Protein AF-A0A450X3N6-F1 (afdb_monomer)

Mean predicted aligned error: 8.9 Å

Sequence (87 aa):
MNPKKITNVKGMLCRDIDGRAFFRVYEPDGSFRDYRIAHFDLEIEVTDDDAYAYCKDGEWFIDYGPATLGVSEKDADAKPKQKTDKD

Secondary structure (DSSP, 8-state):
-------S---EEEE-TT--EEEEEE-TTS-EEEEE---SS-------TTEEEEEETTEEEEEE-TTTTT--HHHHT----------

Foldseek 3Di:
DDDDDDDPFDFDFDADPVRATWTWGADPVRDIDIGRDPDPDDDDDDPDPQWDWDADPNDIDTDGHCVVVVHDPVRVPPDPPPPPPDD

Solvent-accessible surface area (backbone atoms only — not comparable to full-atom values): 6136 Å² total; per-residue (Å²): 134,85,91,73,89,86,74,95,79,74,65,44,84,43,66,50,97,87,66,50,64,31,40,37,34,71,46,98,87,73,49,71,48,79,41,78,71,85,65,95,80,73,90,81,84,88,79,61,91,54,63,34,80,46,78,55,100,89,44,80,44,80,44,67,31,50,72,81,70,71,46,52,84,81,61,78,73,60,68,80,78,75,79,76,83,75,132

Structure (mmCIF, N/CA/C/O backbone):
data_AF-A0A450X3N6-F1
#
_entry.id   AF-A0A450X3N6-F1
#
loop_
_atom_site.group_PDB
_atom_site.id
_atom_site.type_symbol
_atom_site.label_atom_id
_atom_site.label_alt_id
_atom_site.label_comp_id
_atom_site.label_asym_id
_atom_site.label_entity_id
_atom_site.label_seq_id
_atom_site.pdbx_PDB_ins_code
_atom_site.Cartn_x
_atom_site.Cartn_y
_atom_site.Cartn_z
_atom_site.occupancy
_atom_site.B_iso_or_equiv
_atom_site.auth_seq_id
_atom_site.auth_comp_id
_atom_site.auth_asym_id
_atom_site.auth_atom_id
_atom_site.pdbx_PDB_model_num
ATOM 1 N N . MET A 1 1 ? 20.401 -13.432 10.444 1.00 72.12 1 MET A N 1
ATOM 2 C CA . MET A 1 1 ? 20.081 -11.994 10.293 1.00 72.12 1 MET A CA 1
ATOM 3 C C . MET A 1 1 ? 19.323 -11.571 11.539 1.00 72.12 1 MET A C 1
ATOM 5 O O . MET A 1 1 ? 18.421 -12.302 11.927 1.00 72.12 1 MET A O 1
ATOM 9 N N . ASN A 1 2 ? 19.700 -10.466 12.187 1.00 88.25 2 ASN A N 1
ATOM 10 C CA . ASN A 1 2 ? 18.994 -10.003 13.386 1.00 88.25 2 ASN A CA 1
ATOM 11 C C . ASN A 1 2 ? 17.730 -9.234 12.971 1.00 88.25 2 ASN A C 1
ATOM 13 O O . ASN A 1 2 ? 17.852 -8.315 12.154 1.00 88.25 2 ASN A O 1
ATOM 17 N N . PRO A 1 3 ? 16.541 -9.588 13.490 1.00 90.12 3 PRO A N 1
ATOM 18 C CA . PRO A 1 3 ? 15.316 -8.868 13.172 1.00 90.12 3 PRO A CA 1
ATOM 19 C C . PRO A 1 3 ? 15.405 -7.426 13.683 1.00 90.12 3 PRO A C 1
ATOM 21 O O . PRO A 1 3 ? 15.948 -7.165 14.757 1.00 90.12 3 PRO A O 1
ATOM 24 N N . LYS A 1 4 ? 14.864 -6.485 12.908 1.00 90.75 4 LYS A N 1
ATOM 25 C CA . LYS A 1 4 ? 14.744 -5.074 13.291 1.00 90.75 4 LYS A CA 1
ATOM 26 C C . LYS A 1 4 ? 13.270 -4.700 13.322 1.00 90.75 4 LYS A C 1
ATOM 28 O O . LYS A 1 4 ? 12.554 -4.977 12.363 1.00 90.75 4 LYS A O 1
ATOM 33 N N . LYS A 1 5 ? 12.831 -4.068 14.413 1.00 91.50 5 LYS A N 1
ATOM 34 C CA . LYS A 1 5 ? 11.490 -3.483 14.487 1.00 91.50 5 LYS A CA 1
ATOM 35 C C . LYS A 1 5 ? 11.395 -2.348 13.466 1.00 91.50 5 LYS A C 1
ATOM 37 O O . LYS A 1 5 ? 12.300 -1.520 13.389 1.00 91.50 5 LYS A O 1
ATOM 42 N N . ILE A 1 6 ? 10.309 -2.326 12.705 1.00 89.62 6 ILE A N 1
ATOM 43 C CA . ILE A 1 6 ? 9.970 -1.231 11.796 1.00 89.62 6 ILE A CA 1
ATOM 44 C C . ILE A 1 6 ? 9.008 -0.299 12.541 1.00 89.62 6 ILE A C 1
ATOM 46 O O . ILE A 1 6 ? 8.064 -0.765 13.176 1.00 89.62 6 ILE A O 1
ATOM 50 N N . THR A 1 7 ? 9.269 1.007 12.509 1.00 91.56 7 THR A N 1
ATOM 51 C CA . THR A 1 7 ? 8.446 2.040 13.159 1.00 91.56 7 THR A CA 1
ATOM 52 C C . THR A 1 7 ? 8.338 3.248 12.241 1.00 91.56 7 THR A C 1
ATOM 54 O O . THR A 1 7 ? 9.358 3.663 11.695 1.00 91.56 7 THR A O 1
ATOM 57 N N . ASN A 1 8 ? 7.141 3.830 12.119 1.00 89.31 8 ASN A N 1
ATOM 58 C CA . ASN A 1 8 ? 6.878 5.059 11.356 1.00 89.31 8 ASN A CA 1
ATOM 59 C C . ASN A 1 8 ? 7.327 5.000 9.885 1.00 89.31 8 ASN A C 1
ATOM 61 O O . ASN A 1 8 ? 7.833 5.980 9.344 1.00 89.31 8 ASN A O 1
ATOM 65 N N . VAL A 1 9 ? 7.166 3.845 9.238 1.00 92.69 9 VAL A N 1
ATOM 66 C CA . VAL A 1 9 ? 7.469 3.693 7.812 1.00 92.69 9 VAL A CA 1
ATOM 67 C C . VAL A 1 9 ? 6.177 3.824 7.016 1.00 92.69 9 VAL A C 1
ATOM 69 O O . VAL A 1 9 ? 5.270 3.014 7.184 1.00 92.69 9 VAL A O 1
ATOM 72 N N . LYS A 1 10 ? 6.109 4.840 6.148 1.00 93.75 10 LYS A N 1
ATOM 73 C CA . LYS A 1 10 ? 5.015 5.048 5.191 1.00 93.75 10 LYS A CA 1
ATOM 74 C C . LYS A 1 10 ? 5.404 4.472 3.830 1.00 93.75 10 LYS A C 1
ATOM 76 O O . LYS A 1 10 ? 6.555 4.577 3.412 1.00 93.75 10 LYS A O 1
ATOM 81 N N . GLY A 1 11 ? 4.443 3.868 3.147 1.00 94.88 11 GLY A N 1
ATOM 82 C CA . GLY A 1 11 ? 4.626 3.246 1.843 1.00 94.88 11 GLY A CA 1
ATOM 83 C C . GLY A 1 11 ? 3.280 2.877 1.236 1.00 94.88 11 GLY A C 1
ATOM 84 O O . GLY A 1 11 ? 2.242 3.294 1.745 1.00 94.88 11 GLY A O 1
ATOM 85 N N . MET A 1 12 ? 3.313 2.084 0.174 1.00 95.38 12 MET A N 1
ATOM 86 C CA . MET A 1 12 ? 2.128 1.657 -0.565 1.00 95.38 12 MET A CA 1
ATOM 87 C C . MET A 1 12 ? 1.909 0.161 -0.388 1.00 95.38 12 MET A C 1
ATOM 89 O O . MET A 1 12 ? 2.855 -0.621 -0.506 1.00 95.38 12 MET A O 1
ATOM 93 N N . LEU A 1 13 ? 0.665 -0.245 -0.138 1.00 95.00 13 LEU A N 1
ATOM 94 C CA . LEU A 1 13 ? 0.263 -1.640 -0.272 1.00 95.00 13 LEU A CA 1
ATOM 95 C C . LEU A 1 13 ? -0.084 -1.893 -1.742 1.00 95.00 13 LEU A C 1
ATOM 97 O O . LEU A 1 13 ? -1.040 -1.337 -2.269 1.00 95.00 13 LEU A O 1
ATOM 101 N N . CYS A 1 14 ? 0.718 -2.708 -2.413 1.00 94.81 14 CYS A N 1
ATOM 102 C CA . CYS A 1 14 ? 0.596 -2.999 -3.836 1.00 94.81 14 CYS A CA 1
ATOM 103 C C . CYS A 1 14 ? 0.229 -4.470 -4.056 1.00 94.81 14 CYS A C 1
ATOM 105 O O . CYS A 1 14 ? 0.421 -5.303 -3.169 1.00 94.81 14 CYS A O 1
ATOM 107 N N . ARG A 1 15 ? -0.255 -4.801 -5.259 1.00 94.88 15 ARG A N 1
ATOM 108 C CA . ARG A 1 15 ? -0.460 -6.185 -5.714 1.00 94.88 15 ARG A CA 1
ATOM 109 C C . ARG A 1 15 ? 0.434 -6.471 -6.913 1.00 94.88 15 ARG A C 1
ATOM 111 O O . ARG A 1 15 ? 0.614 -5.600 -7.763 1.00 94.88 15 ARG A O 1
ATOM 118 N N . ASP A 1 16 ? 1.027 -7.659 -6.959 1.00 93.38 16 ASP A N 1
ATOM 119 C CA . ASP A 1 16 ? 1.786 -8.114 -8.125 1.00 93.38 16 ASP A CA 1
ATOM 120 C C . ASP A 1 16 ? 0.867 -8.705 -9.210 1.00 93.38 16 ASP A C 1
ATOM 122 O O . ASP A 1 16 ? -0.355 -8.757 -9.058 1.00 93.38 16 ASP A O 1
ATOM 126 N N . ILE A 1 17 ? 1.464 -9.147 -10.322 1.00 94.38 17 ILE A N 1
ATOM 127 C CA . ILE A 1 17 ? 0.742 -9.749 -11.454 1.00 94.38 17 ILE A CA 1
ATOM 128 C C . ILE A 1 17 ? 0.010 -11.051 -11.085 1.00 94.38 17 ILE A C 1
ATOM 130 O O . ILE A 1 17 ? -0.972 -11.400 -11.735 1.00 94.38 17 ILE A O 1
ATOM 134 N N . ASP A 1 18 ? 0.442 -11.728 -10.019 1.00 94.19 18 ASP A N 1
ATOM 135 C CA . ASP A 1 18 ? -0.192 -12.935 -9.483 1.00 94.19 18 ASP A CA 1
ATOM 136 C C . ASP A 1 18 ? -1.231 -12.601 -8.388 1.00 94.19 18 ASP A C 1
ATOM 138 O O . ASP A 1 18 ? -1.797 -13.496 -7.757 1.00 94.19 18 ASP A O 1
ATOM 142 N N . GLY A 1 19 ? -1.478 -11.312 -8.125 1.00 90.31 19 GLY A N 1
ATOM 143 C CA . GLY A 1 19 ? -2.438 -10.815 -7.142 1.00 90.31 19 GLY A CA 1
ATOM 144 C C . GLY A 1 19 ? -1.943 -10.813 -5.691 1.00 90.31 19 GLY A C 1
ATOM 145 O O . GLY 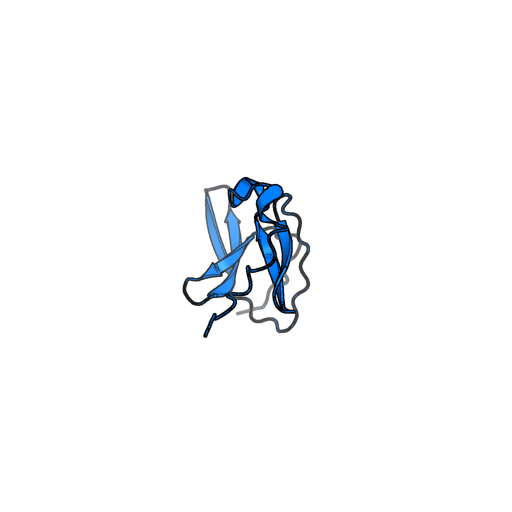A 1 19 ? -2.741 -10.527 -4.786 1.00 90.31 19 GLY A O 1
ATOM 146 N N . ARG A 1 20 ? -0.659 -11.106 -5.440 1.00 93.25 20 ARG A N 1
ATOM 147 C CA . ARG A 1 20 ? -0.072 -11.143 -4.091 1.00 93.25 20 ARG A CA 1
ATOM 148 C C . ARG A 1 20 ? 0.223 -9.738 -3.593 1.00 93.25 20 ARG A C 1
ATOM 150 O O . ARG A 1 20 ? 0.775 -8.916 -4.320 1.00 93.25 20 ARG A O 1
ATOM 157 N N . ALA A 1 21 ? -0.098 -9.485 -2.328 1.00 93.75 21 ALA A N 1
ATOM 158 C CA . ALA A 1 21 ? 0.167 -8.201 -1.697 1.00 93.75 21 ALA A CA 1
ATOM 159 C C . ALA A 1 21 ? 1.643 -8.051 -1.282 1.00 93.75 21 ALA A C 1
ATOM 161 O O . ALA A 1 21 ? 2.251 -8.976 -0.731 1.00 93.75 21 ALA A O 1
ATOM 162 N N . PHE A 1 22 ? 2.201 -6.861 -1.487 1.00 96.19 22 PHE A N 1
ATOM 163 C CA . PHE A 1 22 ? 3.514 -6.457 -0.986 1.00 96.19 22 PHE A CA 1
ATOM 164 C C . PHE A 1 22 ? 3.501 -4.984 -0.573 1.00 96.19 22 PHE A C 1
ATOM 166 O O . PHE A 1 22 ? 2.684 -4.203 -1.052 1.00 96.19 22 PHE A O 1
ATOM 173 N N . PHE A 1 23 ? 4.399 -4.599 0.330 1.00 96.62 23 PHE A N 1
ATOM 174 C CA . PHE A 1 23 ? 4.511 -3.223 0.810 1.00 96.62 23 PHE A CA 1
ATOM 175 C C . PHE A 1 23 ? 5.742 -2.550 0.201 1.00 96.62 23 PHE A C 1
ATOM 177 O O . PHE A 1 23 ? 6.860 -3.015 0.424 1.00 96.62 23 PHE A O 1
ATOM 184 N N . ARG A 1 24 ? 5.553 -1.474 -0.566 1.00 97.38 24 ARG A N 1
ATOM 185 C CA . ARG A 1 24 ? 6.630 -0.715 -1.214 1.00 97.38 24 ARG A CA 1
ATOM 186 C C . ARG A 1 24 ? 6.917 0.576 -0.465 1.00 97.38 24 ARG A C 1
ATOM 188 O O . ARG A 1 24 ? 6.021 1.390 -0.263 1.00 97.38 24 ARG A O 1
ATOM 195 N N . VAL A 1 25 ? 8.181 0.801 -0.127 1.00 96.94 25 VAL A N 1
ATOM 196 C CA . VAL A 1 25 ? 8.665 2.067 0.441 1.00 96.94 25 VAL A CA 1
ATOM 197 C C . VAL A 1 25 ? 9.539 2.753 -0.592 1.00 96.94 25 VAL A C 1
ATOM 199 O O . VAL A 1 25 ? 10.492 2.144 -1.076 1.00 96.94 25 VAL A O 1
ATOM 202 N N . TYR A 1 26 ? 9.203 3.996 -0.926 1.00 96.00 26 TYR A N 1
ATOM 203 C CA . TYR A 1 26 ? 10.009 4.842 -1.799 1.00 96.00 26 TYR A CA 1
ATOM 204 C C . TYR A 1 26 ? 10.998 5.653 -0.965 1.00 96.00 26 TYR A C 1
ATOM 206 O O . TYR A 1 26 ? 10.631 6.234 0.056 1.00 96.00 26 TYR A O 1
ATOM 214 N N . GLU A 1 27 ? 12.241 5.691 -1.419 1.00 94.88 27 GLU A N 1
ATOM 215 C CA . GLU A 1 27 ? 13.299 6.520 -0.860 1.00 94.88 27 GLU A CA 1
ATOM 216 C C . GLU A 1 27 ? 13.304 7.900 -1.551 1.00 94.88 27 GLU A C 1
ATOM 218 O O . GLU A 1 27 ? 12.794 8.040 -2.669 1.00 94.88 27 GLU A O 1
ATOM 223 N N . PRO A 1 28 ? 13.896 8.942 -0.936 1.00 95.00 28 PRO A N 1
ATOM 224 C CA . PRO A 1 28 ? 13.924 10.289 -1.515 1.00 95.00 28 PRO A CA 1
ATOM 225 C C . PRO A 1 28 ? 14.610 10.393 -2.885 1.00 95.00 28 PRO A C 1
ATOM 227 O O . PRO A 1 28 ? 14.340 11.328 -3.634 1.00 95.00 28 PRO A O 1
ATOM 230 N N . ASP A 1 29 ? 15.498 9.455 -3.217 1.00 96.69 29 ASP A N 1
ATOM 231 C CA . ASP A 1 29 ? 16.195 9.391 -4.507 1.00 96.69 29 ASP A CA 1
ATOM 232 C C . ASP A 1 29 ? 15.372 8.699 -5.612 1.00 96.69 29 ASP A C 1
ATOM 234 O O . ASP A 1 29 ? 15.857 8.518 -6.729 1.00 96.69 29 ASP A O 1
ATOM 238 N N . GLY A 1 30 ? 14.126 8.315 -5.312 1.00 94.69 30 GLY A N 1
ATOM 239 C CA . GLY A 1 30 ? 13.231 7.611 -6.227 1.00 94.69 30 GLY A CA 1
ATOM 240 C C . GLY A 1 30 ? 13.482 6.105 -6.304 1.00 94.69 30 GLY A C 1
ATOM 241 O O . GLY A 1 30 ? 12.723 5.400 -6.974 1.00 94.69 30 GLY A O 1
ATOM 242 N N . SER A 1 31 ? 14.502 5.584 -5.615 1.00 97.81 31 SER A N 1
ATOM 243 C CA . SER A 1 31 ? 14.635 4.143 -5.421 1.00 97.81 31 SER A CA 1
ATOM 244 C C . SER A 1 31 ? 13.528 3.624 -4.501 1.00 97.81 31 SER A C 1
ATOM 246 O O . SER A 1 31 ? 12.830 4.385 -3.829 1.00 97.81 31 SER A O 1
ATOM 248 N N . PHE A 1 32 ? 13.315 2.312 -4.496 1.00 97.81 32 PHE A N 1
ATOM 249 C CA . PHE A 1 32 ? 12.298 1.705 -3.649 1.00 97.81 32 PHE A CA 1
ATOM 250 C C . PHE A 1 32 ? 12.732 0.348 -3.114 1.00 97.81 32 PHE A C 1
ATOM 252 O O . PHE A 1 32 ? 13.596 -0.333 -3.675 1.00 97.81 32 PHE A O 1
ATOM 259 N N . ARG A 1 33 ? 12.084 -0.061 -2.024 1.00 96.56 33 ARG A N 1
ATOM 260 C CA . ARG A 1 33 ? 12.207 -1.395 -1.445 1.00 96.56 33 ARG A CA 1
ATOM 261 C C . ARG A 1 33 ? 10.840 -2.039 -1.293 1.00 96.56 33 ARG A C 1
ATOM 263 O O . ARG A 1 33 ? 9.955 -1.468 -0.658 1.00 96.56 33 ARG A O 1
ATOM 270 N N . ASP A 1 34 ? 10.736 -3.266 -1.790 1.00 97.25 34 ASP A N 1
ATOM 271 C CA . ASP A 1 34 ? 9.551 -4.102 -1.638 1.00 97.25 34 ASP A CA 1
ATOM 272 C C . ASP A 1 34 ? 9.719 -5.074 -0.474 1.00 97.25 34 ASP A C 1
ATOM 274 O O . ASP A 1 34 ? 10.697 -5.821 -0.380 1.00 97.25 34 ASP A O 1
ATOM 278 N N . TYR A 1 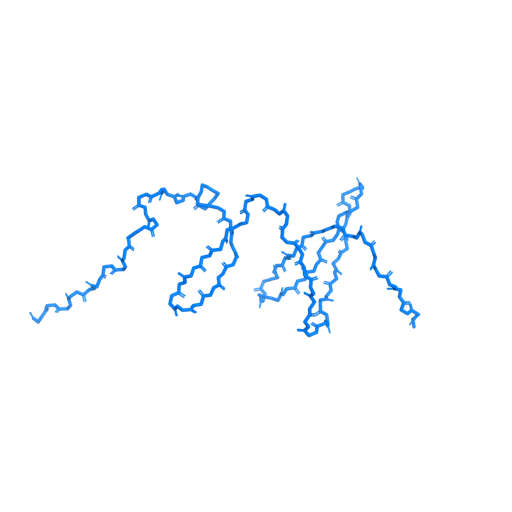35 ? 8.731 -5.079 0.411 1.00 95.00 35 TYR A N 1
ATOM 279 C CA . TYR A 1 35 ? 8.610 -6.018 1.508 1.00 95.00 35 TYR A CA 1
ATOM 280 C C . TYR A 1 35 ? 7.512 -7.025 1.184 1.00 95.00 35 TYR A C 1
ATOM 282 O O . TYR A 1 35 ? 6.342 -6.672 1.026 1.00 95.00 35 TYR A O 1
ATOM 290 N N . ARG A 1 36 ? 7.876 -8.308 1.157 1.00 94.88 36 ARG A N 1
ATOM 291 C CA . ARG A 1 36 ? 6.882 -9.380 1.206 1.00 94.88 36 ARG A CA 1
ATOM 292 C C . ARG A 1 36 ? 6.226 -9.379 2.583 1.00 94.88 36 ARG A C 1
ATOM 294 O O . ARG A 1 36 ? 6.921 -9.414 3.599 1.00 94.88 36 ARG A O 1
ATOM 301 N N . ILE A 1 37 ? 4.900 -9.409 2.613 1.00 93.50 37 ILE A N 1
ATOM 302 C CA . ILE A 1 37 ? 4.145 -9.503 3.861 1.0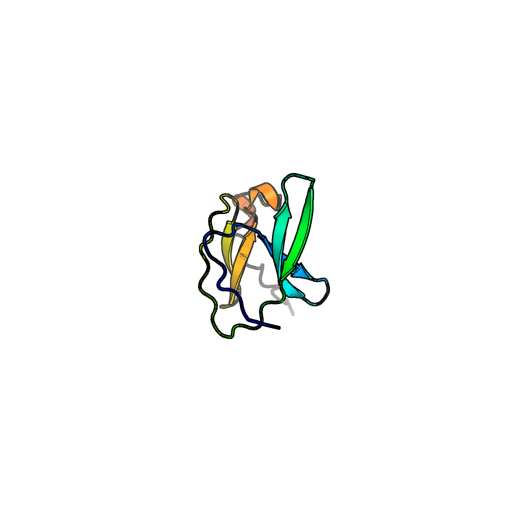0 93.50 37 ILE A CA 1
ATOM 303 C C . I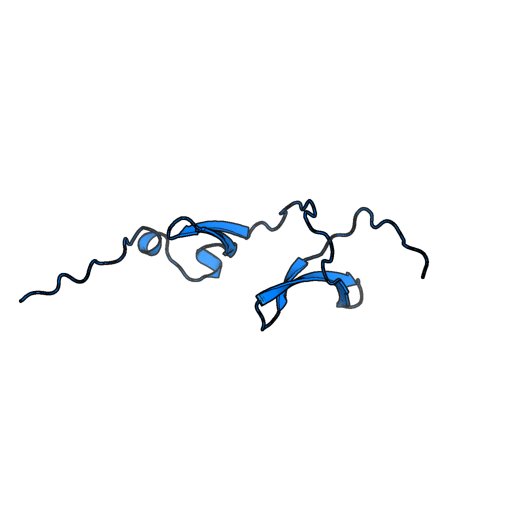LE A 1 37 ? 4.083 -10.979 4.262 1.00 93.50 37 ILE A C 1
ATOM 305 O O . ILE A 1 37 ? 3.501 -11.807 3.568 1.00 93.50 37 ILE A O 1
ATOM 309 N N . ALA A 1 38 ? 4.758 -11.321 5.358 1.00 93.12 38 ALA A N 1
ATOM 310 C CA . ALA A 1 38 ? 4.773 -12.670 5.939 1.00 93.12 38 ALA A CA 1
ATOM 311 C C . ALA A 1 38 ? 4.014 -12.742 7.276 1.00 93.12 38 ALA A C 1
ATOM 313 O O . ALA A 1 38 ? 4.109 -13.733 7.995 1.00 93.12 38 ALA A O 1
ATOM 314 N N . HIS A 1 39 ? 3.308 -11.670 7.623 1.00 92.31 39 HIS A N 1
ATOM 315 C CA . HIS A 1 39 ? 2.470 -11.589 8.806 1.00 92.31 39 HIS A CA 1
ATOM 316 C C . HIS A 1 39 ? 1.084 -12.155 8.480 1.00 92.31 39 HIS A C 1
ATOM 318 O O . HIS A 1 39 ? 0.581 -11.919 7.384 1.00 92.31 39 HIS A O 1
ATOM 324 N N . PHE A 1 40 ? 0.472 -12.880 9.416 1.00 92.25 40 PHE A N 1
ATOM 325 C CA . PHE A 1 40 ? -0.880 -13.413 9.215 1.00 92.25 40 PHE A CA 1
ATOM 326 C C . PHE A 1 40 ? -1.962 -12.334 9.349 1.00 92.25 40 PHE A C 1
ATOM 328 O O . PHE A 1 40 ? -2.951 -12.400 8.634 1.00 92.25 40 PHE A O 1
ATOM 335 N N . ASP A 1 41 ? -1.753 -11.348 10.229 1.00 91.62 41 ASP A N 1
ATOM 336 C CA . ASP A 1 41 ? -2.734 -10.290 10.518 1.00 91.62 41 ASP A CA 1
ATOM 337 C C . ASP A 1 41 ? -2.053 -8.942 10.839 1.00 91.62 41 ASP A C 1
ATOM 339 O O . ASP A 1 41 ? -1.780 -8.623 11.995 1.00 91.62 41 ASP A O 1
ATOM 343 N N . LEU A 1 42 ? -1.546 -8.254 9.808 1.00 91.62 42 LEU A N 1
ATOM 344 C CA . LEU A 1 42 ? -0.783 -7.005 9.968 1.00 91.62 42 LEU A CA 1
ATOM 345 C C . LEU A 1 42 ? -1.737 -5.812 9.978 1.00 91.62 42 LEU A C 1
ATOM 347 O O . LEU A 1 42 ? -2.373 -5.537 8.964 1.00 91.62 42 LEU A O 1
ATOM 351 N N . GLU A 1 43 ? -1.781 -5.080 11.088 1.00 92.06 43 GLU A N 1
ATOM 352 C CA . GLU A 1 43 ? -2.554 -3.842 11.183 1.00 92.06 43 GLU A CA 1
ATOM 353 C C . GLU A 1 43 ? -1.992 -2.767 10.238 1.00 92.06 43 GLU A C 1
ATOM 355 O O . GLU A 1 43 ? -0.778 -2.540 10.178 1.00 92.06 43 GLU A O 1
ATOM 360 N N . ILE A 1 44 ? -2.889 -2.114 9.496 1.00 91.38 44 ILE A N 1
ATOM 361 C CA . ILE A 1 44 ? -2.578 -1.040 8.551 1.00 91.38 44 ILE A CA 1
ATOM 362 C C . ILE A 1 44 ? -3.546 0.130 8.734 1.00 91.38 44 ILE A C 1
ATOM 364 O O . ILE A 1 44 ? -4.714 -0.059 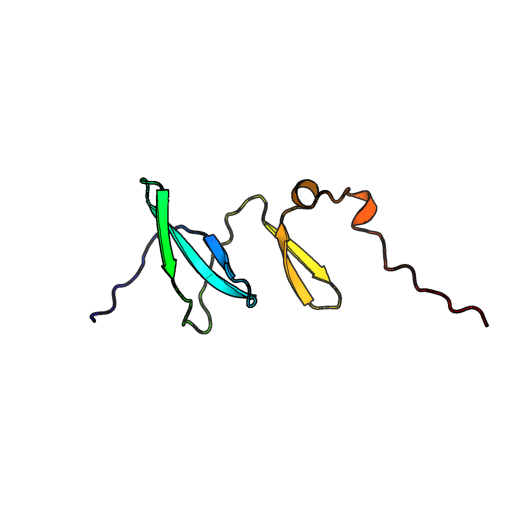9.066 1.00 91.38 44 ILE A O 1
ATOM 368 N N . GLU A 1 45 ? -3.064 1.336 8.450 1.00 92.88 45 GLU A N 1
ATOM 369 C CA . GLU A 1 45 ? -3.881 2.544 8.355 1.00 92.88 45 GLU A CA 1
ATOM 370 C C . GLU A 1 45 ? -3.945 2.985 6.887 1.00 92.88 45 GLU A C 1
ATOM 372 O O . GLU A 1 45 ? -2.912 3.220 6.251 1.00 92.88 45 GLU A O 1
ATOM 377 N N . VAL A 1 46 ? -5.156 3.085 6.332 1.00 93.62 46 VAL A N 1
ATOM 378 C CA . VAL A 1 46 ? -5.376 3.607 4.976 1.00 93.62 46 VAL A CA 1
ATOM 379 C C . VAL A 1 46 ? -5.453 5.128 5.064 1.00 93.62 46 VAL A C 1
ATOM 381 O O . VAL A 1 46 ? -6.383 5.676 5.645 1.00 93.62 46 VAL A O 1
ATOM 384 N N . THR A 1 47 ? -4.447 5.802 4.505 1.00 94.31 47 THR A N 1
ATOM 385 C CA . THR A 1 47 ? -4.332 7.275 4.500 1.00 94.31 47 THR A CA 1
ATOM 386 C C . THR A 1 47 ? -4.365 7.871 3.091 1.00 94.31 47 THR A C 1
ATOM 388 O O . THR A 1 47 ? -4.106 9.062 2.930 1.00 94.31 47 THR A O 1
ATOM 391 N N . ASP A 1 48 ? -4.621 7.034 2.085 1.00 94.12 48 ASP A N 1
ATOM 392 C CA . ASP A 1 48 ? -4.804 7.439 0.691 1.00 94.12 48 ASP A CA 1
ATOM 393 C C . ASP A 1 48 ? -6.210 8.033 0.531 1.00 94.12 48 ASP A C 1
ATOM 395 O O . ASP A 1 48 ? -7.195 7.406 0.925 1.00 94.12 48 ASP A O 1
ATOM 399 N N . ASP A 1 49 ? -6.289 9.263 0.030 1.00 94.88 49 ASP A N 1
ATOM 400 C CA . ASP A 1 49 ? -7.537 10.013 -0.114 1.00 94.88 49 ASP A CA 1
ATOM 401 C C . ASP A 1 49 ? -8.392 9.533 -1.292 1.00 94.88 49 ASP A C 1
ATOM 403 O O . ASP A 1 49 ? -9.595 9.800 -1.317 1.00 94.88 49 ASP A O 1
ATOM 407 N N . ASP A 1 50 ? -7.800 8.781 -2.221 1.00 94.94 50 ASP A N 1
ATOM 408 C CA . ASP A 1 50 ? -8.496 8.161 -3.345 1.00 94.94 50 ASP A CA 1
ATOM 409 C C . ASP A 1 50 ? -8.758 6.659 -3.136 1.00 94.94 50 ASP A C 1
ATOM 411 O O . ASP A 1 50 ? -9.058 5.937 -4.084 1.00 94.94 50 ASP A O 1
ATOM 415 N N . ALA A 1 51 ? -8.678 6.167 -1.894 1.00 95.12 51 ALA A N 1
ATOM 416 C CA . ALA A 1 51 ? -9.044 4.795 -1.549 1.00 95.12 51 ALA A CA 1
ATOM 417 C C . ALA A 1 51 ? -10.516 4.688 -1.116 1.00 95.12 51 ALA A C 1
ATOM 419 O O . ALA A 1 51 ? -10.935 5.243 -0.098 1.00 95.12 51 ALA A O 1
ATOM 420 N N . TYR A 1 52 ? -11.296 3.905 -1.858 1.00 95.62 52 TYR A N 1
ATOM 421 C CA . TYR A 1 52 ? -12.726 3.696 -1.647 1.00 95.62 52 TYR A CA 1
ATOM 422 C C . TYR A 1 52 ? -13.036 2.224 -1.396 1.00 95.62 52 TYR A C 1
ATOM 424 O O . TYR A 1 52 ? -12.417 1.331 -1.972 1.00 95.62 52 TYR A O 1
ATOM 432 N N . ALA A 1 53 ? -14.024 1.965 -0.538 1.00 95.75 53 ALA A N 1
ATOM 433 C CA . ALA A 1 53 ? -14.504 0.618 -0.268 1.00 95.75 53 ALA A CA 1
ATOM 434 C C . ALA A 1 53 ? -15.758 0.307 -1.095 1.00 95.75 53 ALA A C 1
ATOM 436 O O . ALA A 1 53 ? -16.726 1.067 -1.080 1.00 95.75 53 ALA A O 1
ATOM 437 N N . TYR A 1 54 ? -15.769 -0.849 -1.752 1.00 92.44 54 TYR A N 1
ATOM 438 C CA . TYR A 1 54 ? -16.889 -1.338 -2.551 1.00 92.44 54 TYR A CA 1
ATOM 439 C C . TYR A 1 54 ? -17.320 -2.715 -2.064 1.00 92.44 54 TYR A C 1
ATOM 441 O O . TYR A 1 54 ? -16.479 -3.563 -1.784 1.00 92.44 54 TYR A O 1
ATOM 449 N N . CYS A 1 55 ? -18.628 -2.958 -2.000 1.00 93.62 55 CYS A N 1
ATOM 450 C CA . CYS A 1 55 ? -19.179 -4.285 -1.739 1.00 93.62 55 CYS A CA 1
ATOM 451 C C . CYS A 1 55 ? -19.853 -4.809 -3.005 1.00 93.62 55 CYS A C 1
ATOM 453 O O . CYS A 1 55 ? -20.774 -4.177 -3.526 1.00 93.62 55 CYS A O 1
ATOM 455 N N . LYS A 1 56 ? -19.407 -5.963 -3.498 1.00 89.25 56 LYS A N 1
ATOM 456 C CA . LYS A 1 56 ? -19.961 -6.613 -4.686 1.00 89.25 56 LYS A CA 1
ATOM 457 C C . LYS A 1 56 ? -20.117 -8.102 -4.424 1.00 89.25 56 LYS A C 1
ATOM 459 O O . LYS A 1 56 ? -19.178 -8.756 -3.993 1.00 89.25 56 LYS A O 1
ATOM 464 N N . ASP A 1 57 ? -21.321 -8.620 -4.664 1.00 94.12 57 ASP A N 1
ATOM 465 C CA . ASP A 1 57 ? -21.659 -10.038 -4.479 1.00 94.12 57 ASP A CA 1
ATOM 466 C C . ASP A 1 57 ? -21.304 -10.588 -3.075 1.00 94.12 57 ASP A C 1
ATOM 468 O O . ASP A 1 57 ? -21.017 -11.769 -2.903 1.00 94.12 57 ASP A O 1
ATOM 472 N N . GLY A 1 58 ? -21.351 -9.723 -2.051 1.00 94.56 58 GLY A N 1
ATOM 473 C CA . GLY A 1 58 ? -21.025 -10.059 -0.660 1.00 94.56 58 GLY A CA 1
ATOM 474 C C . GLY A 1 58 ? -19.537 -9.968 -0.299 1.00 94.56 58 GLY A C 1
ATOM 475 O O . GLY A 1 58 ? -19.192 -10.182 0.862 1.00 94.56 58 GLY A O 1
ATOM 476 N N . GLU A 1 59 ? -18.669 -9.624 -1.250 1.00 94.81 59 GLU A N 1
ATOM 477 C CA . GLU A 1 59 ? -17.236 -9.417 -1.041 1.00 94.81 59 GLU A CA 1
ATOM 478 C C . GLU A 1 59 ? -16.901 -7.920 -0.988 1.00 94.81 59 GLU A C 1
ATOM 480 O O . GLU A 1 59 ? -17.442 -7.121 -1.757 1.00 94.81 59 GLU A O 1
ATOM 485 N N . TRP A 1 60 ? -16.018 -7.541 -0.060 1.00 95.88 60 TRP A N 1
ATOM 486 C CA . TRP A 1 60 ? -15.555 -6.165 0.113 1.00 95.88 60 TRP A CA 1
ATOM 487 C C . TRP A 1 60 ? -14.184 -5.961 -0.528 1.00 95.88 60 TRP A C 1
ATOM 489 O O . TRP A 1 60 ? -13.253 -6.729 -0.289 1.00 95.88 60 TRP A O 1
ATOM 499 N N . 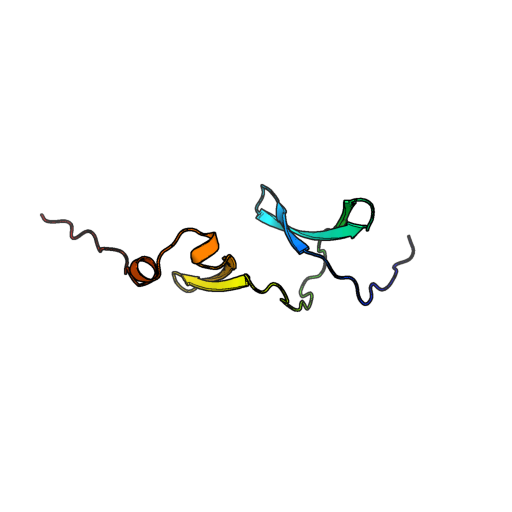PHE A 1 61 ? -14.056 -4.876 -1.285 1.00 93.06 61 PHE A N 1
ATOM 500 C CA . PHE A 1 61 ? -12.853 -4.469 -1.999 1.00 93.06 61 PHE A CA 1
ATOM 501 C C . PHE A 1 61 ? -12.454 -3.058 -1.578 1.00 93.06 61 PHE A C 1
ATOM 503 O O . PHE A 1 61 ? -13.324 -2.234 -1.303 1.00 93.06 61 PHE A O 1
ATOM 510 N N . ILE A 1 62 ? -11.152 -2.778 -1.569 1.00 93.81 62 ILE A N 1
ATOM 511 C CA . ILE A 1 62 ? -10.612 -1.415 -1.551 1.00 93.81 62 ILE A CA 1
ATOM 512 C C . ILE A 1 62 ? -10.054 -1.149 -2.949 1.00 93.81 62 ILE A C 1
ATOM 514 O O . ILE A 1 62 ? -9.265 -1.955 -3.446 1.00 93.81 62 ILE A O 1
ATOM 518 N N . ASP A 1 63 ? -10.487 -0.062 -3.575 1.00 92.88 63 ASP A N 1
ATOM 519 C CA . ASP A 1 63 ? -10.137 0.324 -4.945 1.00 92.88 63 ASP A CA 1
ATOM 520 C C . ASP A 1 63 ? -10.003 1.852 -5.049 1.00 92.88 63 ASP A C 1
ATOM 522 O O . ASP A 1 63 ? -10.211 2.568 -4.067 1.00 92.88 63 ASP A O 1
ATOM 526 N N . TYR A 1 64 ? -9.654 2.349 -6.230 1.00 93.75 64 TYR A N 1
ATOM 527 C CA . TYR A 1 64 ? -9.637 3.774 -6.537 1.00 93.75 64 TYR A CA 1
ATOM 528 C C . TYR A 1 64 ? -11.039 4.387 -6.530 1.00 93.75 64 TYR A C 1
ATOM 530 O O . TYR A 1 64 ? -12.042 3.697 -6.731 1.00 93.75 64 TYR A O 1
ATOM 538 N N . GLY A 1 65 ? -11.112 5.708 -6.364 1.00 94.62 65 GLY A N 1
ATOM 539 C CA . GLY A 1 65 ? -12.372 6.434 -6.431 1.00 94.62 65 GLY A CA 1
ATOM 540 C C . GLY A 1 65 ? -13.036 6.395 -7.813 1.00 94.62 65 GLY A C 1
ATOM 541 O O . GLY A 1 65 ? -12.368 6.209 -8.837 1.00 94.62 65 GLY A O 1
ATOM 542 N N . PRO A 1 66 ? -14.364 6.636 -7.894 1.00 92.38 66 PRO A N 1
ATOM 543 C CA . PRO A 1 66 ? -15.112 6.536 -9.150 1.00 92.38 66 PRO A CA 1
ATOM 544 C C . PRO A 1 66 ? -14.554 7.429 -10.263 1.00 92.38 66 PRO A C 1
ATOM 546 O O . PRO A 1 66 ? -14.468 7.004 -11.412 1.00 92.38 66 PRO A O 1
ATOM 549 N N . ALA A 1 67 ? -14.127 8.648 -9.914 1.00 92.12 67 ALA A N 1
ATOM 550 C CA . ALA A 1 67 ? -13.540 9.591 -10.862 1.00 92.12 67 ALA A CA 1
ATOM 551 C C . ALA A 1 67 ? -12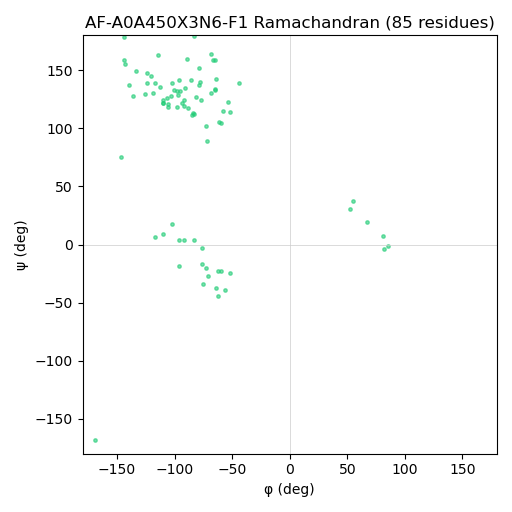.245 9.044 -11.482 1.00 92.12 67 ALA A C 1
ATOM 553 O O . ALA A 1 67 ? -12.079 9.107 -12.701 1.00 92.12 67 ALA A O 1
ATOM 554 N N . THR A 1 68 ? -11.369 8.457 -10.664 1.00 94.00 68 THR A N 1
ATOM 555 C CA . THR A 1 68 ? -10.123 7.815 -11.109 1.00 94.00 68 THR A CA 1
ATOM 556 C C . THR A 1 68 ? -10.402 6.604 -11.992 1.00 94.00 68 THR A C 1
ATOM 558 O O . THR A 1 68 ? -9.734 6.407 -13.006 1.00 94.00 68 THR A O 1
ATOM 561 N N . LEU A 1 69 ? -11.446 5.837 -11.673 1.00 91.38 69 LEU A N 1
ATOM 562 C CA . LEU A 1 69 ? -11.902 4.706 -12.483 1.00 91.38 69 LEU A CA 1
ATOM 563 C C . LEU A 1 69 ? -12.674 5.121 -13.751 1.00 91.38 69 LEU A C 1
ATOM 565 O O . LEU A 1 69 ? -13.065 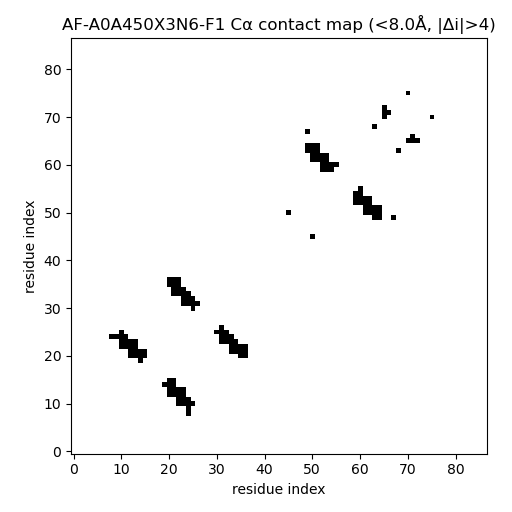4.261 -14.542 1.00 91.38 69 LEU A O 1
ATOM 569 N N . GLY A 1 70 ? -12.913 6.419 -13.966 1.00 90.56 70 GLY A N 1
ATOM 570 C CA . GLY A 1 70 ? -13.704 6.922 -15.091 1.00 90.56 70 GLY A CA 1
ATOM 571 C C . GLY A 1 70 ? -15.190 6.550 -15.021 1.00 90.56 70 GLY A C 1
ATOM 572 O O . GLY A 1 70 ? -15.877 6.586 -16.042 1.00 90.56 70 GLY A O 1
ATOM 573 N N . VAL A 1 71 ? -15.691 6.185 -13.839 1.00 84.25 71 VAL A N 1
ATOM 574 C CA . VAL A 1 71 ? -17.094 5.834 -13.594 1.00 84.25 71 VAL A CA 1
ATOM 575 C C . VAL A 1 71 ? -17.844 7.093 -13.170 1.00 84.25 71 VAL A C 1
ATOM 577 O O . VAL A 1 71 ? -17.464 7.772 -12.216 1.00 84.25 71 VAL A O 1
ATOM 580 N N . SER A 1 72 ? -18.922 7.427 -13.881 1.00 71.00 72 SER A N 1
ATOM 581 C CA . SER A 1 72 ? -19.799 8.525 -13.474 1.00 71.00 72 SER A CA 1
ATOM 582 C C . SER A 1 72 ? -20.727 8.068 -12.344 1.00 71.00 72 SER A C 1
ATOM 584 O O . SER A 1 72 ? -21.092 6.895 -12.284 1.00 71.00 72 SER A O 1
ATOM 586 N N . GLU A 1 73 ? -21.178 8.978 -11.471 1.00 59.41 73 GLU A N 1
ATOM 587 C CA . GLU A 1 73 ? -22.128 8.647 -10.386 1.00 59.41 73 GLU A CA 1
ATOM 588 C C . GLU A 1 73 ? -23.387 7.909 -10.888 1.00 59.41 73 GLU A C 1
ATOM 590 O O . GLU A 1 73 ? -23.995 7.138 -10.153 1.00 59.41 73 GLU A O 1
ATOM 595 N N . LYS A 1 74 ? -23.759 8.083 -12.165 1.00 54.78 74 LYS A N 1
ATOM 596 C CA . LYS A 1 74 ? -24.926 7.428 -12.776 1.00 54.78 74 LYS A CA 1
ATOM 597 C C . LYS A 1 74 ? -24.736 5.932 -13.037 1.00 54.78 74 LYS A C 1
ATOM 599 O O . LYS A 1 74 ? -25.731 5.229 -13.202 1.00 54.78 74 LYS A O 1
ATOM 604 N N . ASP A 1 75 ? -23.496 5.456 -13.088 1.00 55.56 75 ASP A N 1
ATOM 605 C CA . ASP A 1 75 ? -23.163 4.071 -13.429 1.00 55.56 75 ASP A CA 1
ATOM 606 C C . ASP A 1 75 ? -22.964 3.191 -12.180 1.00 55.56 75 ASP A C 1
ATOM 608 O O . ASP A 1 75 ? -23.068 1.968 -12.272 1.00 55.56 75 ASP A O 1
ATOM 612 N N . ALA A 1 76 ? -22.742 3.795 -11.005 1.00 53.38 76 ALA A N 1
ATOM 613 C CA . ALA A 1 76 ? -22.523 3.088 -9.738 1.00 53.38 76 ALA A CA 1
ATOM 614 C C . ALA A 1 76 ? -23.792 2.400 -9.185 1.00 53.38 76 ALA A C 1
ATOM 616 O O . ALA A 1 76 ? -23.693 1.367 -8.526 1.00 53.38 76 ALA A O 1
ATOM 617 N N . ASP A 1 77 ? -24.981 2.919 -9.513 1.00 49.75 77 ASP A N 1
ATOM 618 C CA . ASP A 1 77 ? -26.286 2.375 -9.093 1.00 49.75 77 ASP A CA 1
ATOM 619 C C . ASP A 1 77 ? -26.947 1.461 -10.142 1.00 49.75 77 ASP A C 1
ATOM 621 O O . ASP A 1 77 ? -28.075 0.979 -9.960 1.00 49.75 77 ASP A O 1
ATOM 625 N N . ALA A 1 78 ? -26.274 1.192 -11.266 1.00 48.09 78 ALA A N 1
ATOM 626 C CA . ALA A 1 78 ? -26.802 0.301 -12.287 1.00 48.09 78 ALA A CA 1
ATOM 627 C C . ALA A 1 78 ? -26.749 -1.155 -11.794 1.00 48.09 78 ALA A C 1
ATOM 629 O O . ALA A 1 78 ? -25.793 -1.890 -12.047 1.00 48.09 78 ALA A O 1
ATOM 630 N N . LYS A 1 79 ? -27.817 -1.598 -11.111 1.00 44.00 79 LYS A N 1
ATOM 631 C CA . LYS A 1 79 ? -28.081 -3.025 -10.864 1.00 44.00 79 LYS A CA 1
ATOM 632 C C . LYS A 1 79 ? -27.832 -3.817 -12.155 1.00 44.00 79 LYS A C 1
ATOM 634 O O . LYS A 1 79 ? -28.260 -3.360 -13.224 1.00 44.00 79 LYS A O 1
ATOM 639 N N . PRO A 1 80 ? -27.212 -5.011 -12.081 1.00 46.75 80 PRO A N 1
ATOM 640 C CA . PRO A 1 80 ? -27.031 -5.844 -13.256 1.00 46.75 80 PRO A CA 1
ATOM 641 C C . PRO A 1 80 ? -28.394 -6.037 -13.919 1.00 46.75 80 PRO A C 1
ATOM 643 O O . PRO A 1 80 ? -29.344 -6.492 -13.277 1.00 46.75 80 PRO A O 1
ATOM 646 N N . LYS A 1 81 ? -28.511 -5.653 -15.195 1.00 45.34 81 LYS A N 1
ATOM 647 C CA . LYS A 1 81 ? -29.699 -5.962 -15.990 1.00 45.34 81 LYS A CA 1
ATOM 648 C C . LYS A 1 81 ? -29.812 -7.484 -16.017 1.00 45.34 81 LYS A C 1
ATOM 650 O O . LYS A 1 81 ? -29.032 -8.136 -16.710 1.00 45.34 81 LYS A O 1
ATOM 655 N N . GLN A 1 82 ? -30.747 -8.043 -15.248 1.00 41.38 82 GLN A N 1
ATOM 656 C CA . GLN A 1 82 ? -31.162 -9.431 -15.411 1.00 41.38 82 GLN A CA 1
ATOM 657 C C . GLN A 1 82 ? -31.512 -9.608 -16.888 1.00 41.38 82 GLN A C 1
ATOM 659 O O . GLN A 1 82 ? -32.442 -8.973 -17.390 1.00 41.38 82 GLN A O 1
ATOM 664 N N . LYS A 1 83 ? -30.731 -10.428 -17.598 1.00 44.91 83 LYS A N 1
ATOM 665 C CA . LYS A 1 83 ? -31.167 -10.971 -18.879 1.00 44.91 83 LYS A CA 1
ATOM 666 C C . LYS A 1 83 ? -32.411 -11.793 -18.571 1.00 44.91 83 LYS A C 1
ATOM 668 O O . LYS A 1 83 ? -32.318 -12.844 -17.948 1.00 44.91 83 LYS A O 1
ATOM 673 N N . THR A 1 84 ? -33.573 -11.269 -18.930 1.00 43.31 84 THR A N 1
ATOM 674 C CA . THR A 1 84 ? -34.761 -12.092 -19.083 1.00 43.31 84 THR A CA 1
ATOM 675 C C . THR A 1 84 ? -34.559 -12.884 -20.362 1.00 43.31 84 THR A C 1
ATOM 677 O O . THR A 1 84 ? -34.673 -12.345 -21.463 1.00 43.31 84 THR A O 1
ATOM 680 N N . ASP A 1 85 ? -34.189 -14.151 -20.205 1.00 48.88 85 ASP A N 1
ATOM 681 C CA . ASP A 1 85 ? -34.370 -15.130 -21.265 1.00 48.88 85 ASP A CA 1
ATOM 682 C C . ASP A 1 85 ? -35.871 -15.142 -21.583 1.00 48.88 85 ASP A C 1
ATOM 684 O O . ASP A 1 85 ? -36.709 -15.396 -20.715 1.00 48.88 85 ASP A O 1
ATOM 688 N N . LYS A 1 86 ? -36.216 -14.715 -22.798 1.00 46.97 86 LYS A N 1
ATOM 689 C CA . LYS A 1 86 ? -37.548 -14.910 -23.362 1.00 46.97 86 LYS A CA 1
ATOM 690 C C . LYS A 1 86 ? -37.499 -16.198 -24.168 1.00 46.97 86 LYS A C 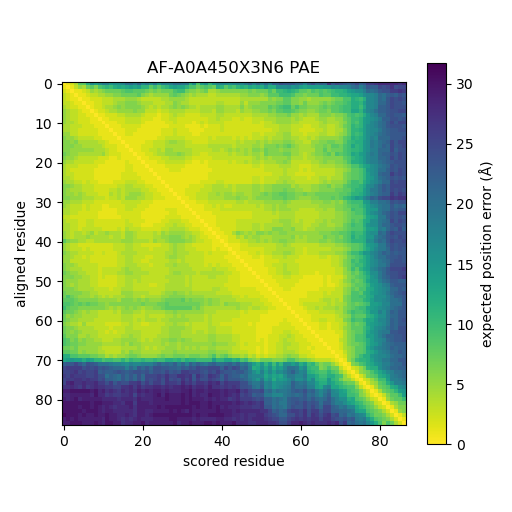1
ATOM 692 O O . LYS A 1 86 ? -36.672 -16.296 -25.076 1.00 46.97 86 LYS A O 1
ATOM 697 N N . ASP A 1 87 ? -38.373 -17.119 -23.779 1.00 47.53 87 ASP A N 1
ATOM 698 C CA . ASP A 1 87 ? -38.748 -18.335 -24.505 1.00 47.53 87 ASP A CA 1
ATOM 699 C C . ASP A 1 87 ? -39.152 -18.057 -25.965 1.00 47.53 87 ASP A C 1
ATOM 701 O O . ASP A 1 87 ? -39.744 -16.978 -26.232 1.00 47.53 87 ASP A O 1
#

Nearest PDB structures (foldseek):
  2ec3-assembly1_A  TM=5.384E-01  e=9.498E+00  Homo sapiens

pLDDT: mean 85.35, std 17.32, range [41.38, 97.81]

Organism: NCBI:txid2126335

Radius of gyration: 18.82 Å; Cα contacts (8 Å, |Δi|>4): 72; chains: 1; bounding box: 59×29×39 Å